Protein AF-A0AAU1ID15-F1 (afdb_monomer)

Secondary structure (DSSP, 8-state):
--HHHHHTTSS--TT-EEEEES-S-HHHHHHHHHHTT-EEEEE--TTSHHHHHHHHTS-GGGSPP-

Sequence (66 aa):
MCFQPLLDTVADLAGAVVTSEAMHPQREHADYLLAQGAHYIAIVKGNQKKLHRRLKSLPWKDIPLQ

Foldseek 3Di:
DCLVVVCVVPPAQAAAEAEDEDDPPVPVNCVVSVVRNHHYDYDDDCVPVVVVVVVVPDPVVPDDDD

Solvent-accessible surface area (backbone atoms only — not comparable to full-atom values): 4256 Å² total; per-residue (Å²): 140,62,65,66,74,55,54,72,72,51,95,75,43,61,78,36,77,49,75,50,71,70,66,90,60,57,63,66,52,49,54,53,37,51,75,50,47,23,46,78,48,72,51,78,48,77,90,43,57,69,58,40,53,54,61,71,71,50,67,67,90,77,57,82,87,130

Radius of gyration: 13.23 Å; Cα contacts (8 Å, |Δi|>4): 50; chains: 1; bounding box: 32×24×24 Å

Nearest PDB structures (foldseek):
  6jyy-assembly1_B  TM=4.630E-01  e=8.930E-01  Klebsiella pneumoniae
  1iu9-assembly1_A  TM=3.905E-01  e=1.179E+00  Pyrococcus horikoshii OT3
  2zsk-assembly1_B  TM=3.629E-01  e=1.100E+00  Pyrococcus horikoshii OT3
  1jfl-assembly1_B  TM=3.521E-01  e=4.108E+00  Pyrococcus horikoshii OT3
  8wgk-assembly1_A  TM=3.402E-01  e=5.059E+00  Rhodothermus marinus DSM 4252

Organism: NCBI:txid2903632

pLDDT: mean 84.53, std 8.78, range [58.62, 93.75]

Mean predicted aligned error: 5.5 Å

Structure (mmCIF, N/CA/C/O backbone):
data_AF-A0AAU1ID15-F1
#
_entry.id   AF-A0AAU1ID15-F1
#
loop_
_atom_site.group_PDB
_atom_site.id
_atom_site.type_symbol
_atom_site.label_atom_id
_atom_site.label_alt_id
_atom_site.label_comp_id
_atom_site.label_asym_id
_atom_site.label_entity_id
_atom_site.label_seq_id
_atom_site.pdbx_PDB_ins_code
_atom_site.Cartn_x
_atom_site.Cartn_y
_atom_site.Cartn_z
_atom_site.occupancy
_atom_site.B_iso_or_equiv
_atom_site.auth_seq_id
_atom_site.auth_comp_id
_atom_site.auth_asym_id
_atom_site.auth_atom_id
_atom_site.pdbx_PDB_model_num
ATOM 1 N N . MET A 1 1 ? 6.956 16.492 -4.825 1.00 58.62 1 MET A N 1
ATOM 2 C CA . MET A 1 1 ? 6.414 15.147 -5.104 1.00 58.62 1 MET A CA 1
ATOM 3 C C . MET A 1 1 ? 7.593 14.217 -5.324 1.00 58.62 1 MET A C 1
ATOM 5 O O . MET A 1 1 ? 8.280 14.382 -6.316 1.00 58.62 1 MET A O 1
ATOM 9 N N . CYS A 1 2 ? 7.901 13.341 -4.369 1.00 77.25 2 CYS A N 1
ATOM 10 C CA . CYS A 1 2 ? 9.022 12.392 -4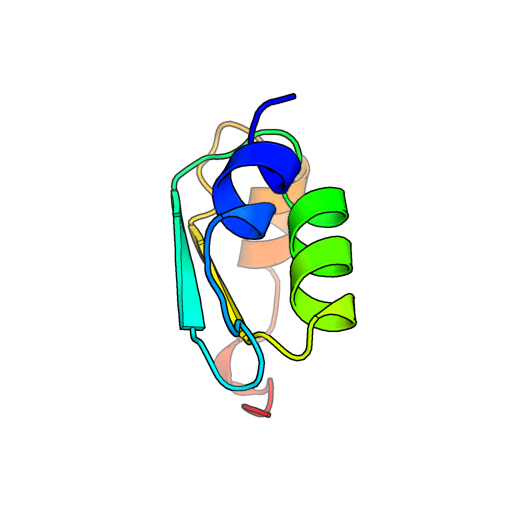.468 1.00 77.25 2 CYS A CA 1
ATOM 11 C C . CYS A 1 2 ? 8.572 10.926 -4.370 1.00 77.25 2 CYS A C 1
ATOM 13 O O . CYS A 1 2 ? 9.408 10.037 -4.421 1.00 77.25 2 CYS A O 1
ATOM 15 N N . PHE A 1 3 ? 7.262 10.676 -4.243 1.0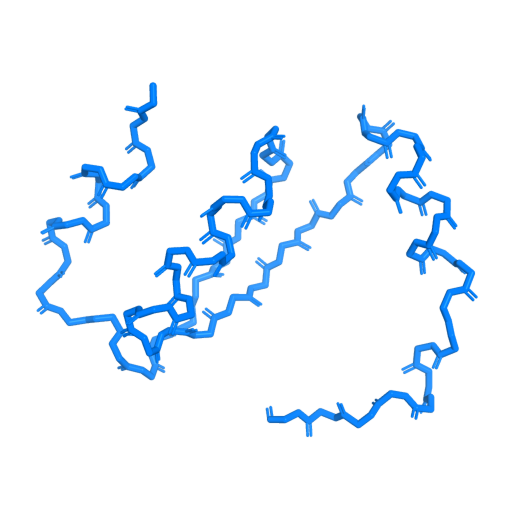0 85.38 3 PHE A N 1
ATOM 16 C CA . PHE A 1 3 ? 6.712 9.336 -4.054 1.00 85.38 3 PHE A CA 1
ATOM 17 C C . PHE A 1 3 ? 6.873 8.459 -5.300 1.00 85.38 3 PHE A C 1
ATOM 19 O O . PHE A 1 3 ? 7.536 7.432 -5.229 1.00 85.38 3 PHE A O 1
ATOM 26 N N . GLN A 1 4 ? 6.333 8.896 -6.443 1.00 88.06 4 GLN A N 1
ATOM 27 C CA . GLN A 1 4 ? 6.442 8.144 -7.700 1.00 88.06 4 GLN A CA 1
ATOM 28 C C . GLN A 1 4 ? 7.907 7.990 -8.144 1.00 88.06 4 GLN A C 1
ATOM 30 O O . GLN A 1 4 ? 8.331 6.850 -8.292 1.00 88.06 4 GLN A O 1
ATOM 35 N N . PRO A 1 5 ? 8.740 9.059 -8.187 1.00 91.06 5 PRO A N 1
ATOM 36 C CA . PRO A 1 5 ? 10.134 8.906 -8.610 1.00 91.06 5 PRO A CA 1
ATOM 37 C C . PRO A 1 5 ? 10.970 7.964 -7.734 1.00 91.06 5 PRO A C 1
ATOM 39 O O . PRO A 1 5 ? 11.932 7.382 -8.217 1.00 91.06 5 PRO A O 1
ATOM 42 N N . LEU A 1 6 ? 10.639 7.821 -6.443 1.00 89.06 6 LEU A N 1
ATOM 43 C CA . LEU A 1 6 ? 11.291 6.848 -5.564 1.00 89.06 6 LEU A CA 1
ATOM 44 C C . LEU A 1 6 ? 10.874 5.418 -5.923 1.00 89.06 6 LEU A C 1
ATOM 46 O O . LEU A 1 6 ? 11.720 4.531 -6.004 1.00 89.06 6 LEU A O 1
ATOM 50 N N . LEU A 1 7 ? 9.578 5.188 -6.124 1.00 89.75 7 LEU A N 1
ATOM 51 C CA . LEU A 1 7 ? 9.040 3.865 -6.428 1.00 89.75 7 LEU A CA 1
ATOM 52 C C . LEU A 1 7 ? 9.390 3.387 -7.838 1.00 89.75 7 LEU A C 1
ATOM 54 O O . LEU A 1 7 ? 9.587 2.192 -8.020 1.00 89.75 7 LEU A O 1
ATOM 58 N N . ASP A 1 8 ? 9.594 4.302 -8.784 1.00 89.88 8 ASP A N 1
ATOM 59 C CA . ASP A 1 8 ? 10.087 3.984 -10.129 1.00 89.88 8 ASP A CA 1
ATOM 60 C C . ASP A 1 8 ? 11.511 3.377 -10.114 1.00 89.88 8 ASP A C 1
ATOM 62 O O . ASP A 1 8 ? 11.955 2.813 -11.111 1.00 89.88 8 ASP A O 1
ATOM 66 N N . THR A 1 9 ? 12.242 3.465 -8.991 1.00 90.88 9 THR A N 1
ATOM 67 C CA . THR A 1 9 ? 13.547 2.794 -8.818 1.00 90.88 9 THR A CA 1
ATOM 68 C C . THR A 1 9 ? 13.433 1.323 -8.401 1.00 90.88 9 THR A C 1
ATOM 70 O O . THR A 1 9 ? 14.432 0.602 -8.403 1.00 90.88 9 THR A O 1
ATOM 73 N N . VAL A 1 10 ? 12.232 0.861 -8.043 1.00 88.69 10 VAL A N 1
ATOM 74 C CA . VAL A 1 10 ? 11.956 -0.532 -7.680 1.00 88.69 10 VAL A CA 1
ATOM 75 C C . VAL A 1 10 ? 11.551 -1.287 -8.944 1.00 88.69 10 VAL A C 1
ATOM 77 O O . VAL A 1 10 ? 10.583 -0.925 -9.602 1.00 88.69 10 VAL A O 1
ATOM 80 N N . ALA A 1 11 ? 12.306 -2.334 -9.289 1.00 83.56 11 ALA A N 1
ATOM 81 C CA . ALA A 1 11 ? 12.196 -3.009 -10.586 1.00 83.56 11 ALA A CA 1
ATOM 82 C C . ALA A 1 11 ? 10.838 -3.689 -10.851 1.00 83.56 11 ALA A C 1
ATOM 84 O O . ALA A 1 11 ? 10.453 -3.814 -12.010 1.00 83.56 11 ALA A O 1
ATOM 85 N N . ASP A 1 12 ? 10.131 -4.125 -9.805 1.00 89.38 12 ASP A N 1
ATOM 86 C CA . ASP A 1 12 ? 8.789 -4.693 -9.920 1.00 89.38 12 ASP A CA 1
ATOM 87 C C . ASP A 1 12 ? 7.980 -4.420 -8.647 1.00 89.38 12 ASP A C 1
ATOM 89 O O . ASP A 1 12 ? 8.426 -4.702 -7.531 1.00 89.38 12 ASP A O 1
ATOM 93 N N . LEU A 1 13 ? 6.796 -3.841 -8.824 1.00 91.19 13 LEU A N 1
ATOM 94 C CA . LEU A 1 13 ? 5.838 -3.565 -7.755 1.00 91.19 13 LEU A CA 1
ATOM 95 C C . LEU A 1 13 ? 4.607 -4.474 -7.837 1.00 91.19 13 LEU A C 1
ATOM 97 O O . LEU A 1 13 ? 3.797 -4.469 -6.907 1.00 91.19 13 LEU A O 1
ATOM 101 N N . ALA A 1 14 ? 4.459 -5.271 -8.898 1.00 93.75 14 ALA A N 1
ATOM 102 C CA . ALA A 1 14 ? 3.322 -6.161 -9.058 1.00 93.75 14 ALA A CA 1
ATOM 103 C C . ALA A 1 14 ? 3.310 -7.215 -7.941 1.00 93.75 14 ALA A C 1
ATOM 105 O O . ALA A 1 14 ? 4.295 -7.907 -7.686 1.00 93.75 14 ALA A O 1
ATOM 106 N N . GLY A 1 15 ? 2.191 -7.312 -7.221 1.00 89.44 15 GLY A N 1
ATOM 107 C CA . GLY A 1 15 ? 2.051 -8.201 -6.063 1.00 89.44 15 GLY A CA 1
ATOM 108 C C . GLY A 1 15 ? 2.832 -7.766 -4.814 1.00 89.44 15 GLY A C 1
ATOM 109 O O . GLY A 1 15 ? 2.711 -8.409 -3.770 1.00 89.44 15 GLY A O 1
ATOM 110 N N . ALA A 1 16 ? 3.596 -6.670 -4.868 1.00 93.00 16 ALA A N 1
ATOM 111 C CA . ALA A 1 16 ? 4.259 -6.114 -3.694 1.00 93.00 16 ALA A CA 1
ATOM 112 C C . ALA A 1 16 ? 3.247 -5.424 -2.765 1.00 93.00 16 ALA A C 1
ATOM 114 O O . ALA A 1 16 ? 2.225 -4.898 -3.208 1.00 93.00 16 ALA A O 1
ATOM 115 N N . VAL A 1 17 ? 3.553 -5.380 -1.464 1.00 91.06 17 VAL A N 1
ATOM 116 C CA . VAL A 1 17 ? 2.772 -4.623 -0.475 1.00 91.06 17 VAL A CA 1
ATOM 117 C C . VAL A 1 17 ? 3.562 -3.395 -0.045 1.00 91.06 17 VAL A C 1
ATOM 119 O O . VAL A 1 17 ? 4.610 -3.509 0.590 1.00 91.06 17 VAL A O 1
ATOM 122 N N . VAL A 1 18 ? 3.034 -2.210 -0.339 1.00 89.12 18 VAL A N 1
ATOM 123 C CA . VAL A 1 18 ? 3.633 -0.937 0.072 1.00 89.12 18 VAL A CA 1
ATOM 124 C C . VAL A 1 18 ? 2.947 -0.427 1.332 1.00 89.12 18 VAL A C 1
ATOM 126 O O . VAL A 1 18 ? 1.761 -0.087 1.334 1.00 89.12 18 VAL A O 1
ATOM 129 N N . THR A 1 19 ? 3.700 -0.350 2.427 1.00 88.50 19 THR A N 1
ATOM 130 C CA . THR A 1 19 ? 3.228 0.234 3.685 1.00 88.50 19 THR A CA 1
ATOM 131 C C . THR A 1 19 ? 3.689 1.683 3.793 1.00 88.50 19 THR A C 1
ATOM 133 O O . THR A 1 19 ? 4.823 2.027 3.466 1.00 88.50 19 THR A O 1
ATOM 136 N N . SER A 1 20 ? 2.800 2.575 4.223 1.00 81.19 20 SER A N 1
ATOM 137 C CA . SER A 1 20 ? 3.143 3.990 4.377 1.00 81.19 20 SER A CA 1
ATOM 138 C C . SER A 1 20 ? 2.406 4.647 5.538 1.00 81.19 20 SER A C 1
ATOM 140 O O . SER A 1 20 ? 1.272 4.300 5.884 1.00 81.19 20 SER A O 1
ATOM 142 N N . GLU A 1 21 ? 3.052 5.638 6.146 1.00 79.19 21 GLU A N 1
ATOM 143 C CA 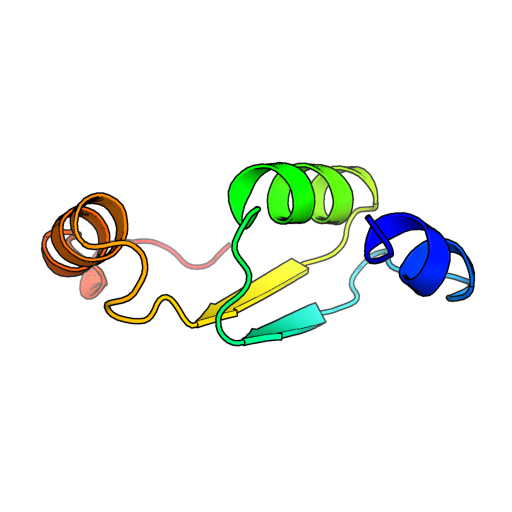. GLU A 1 21 ? 2.512 6.375 7.282 1.00 79.19 21 GLU A CA 1
ATOM 144 C C . GLU A 1 21 ? 2.226 7.841 6.917 1.00 79.19 21 GLU A C 1
ATOM 146 O O . GLU A 1 21 ? 3.032 8.509 6.275 1.00 79.19 21 GLU A O 1
ATOM 151 N N . ALA A 1 22 ? 1.067 8.353 7.357 1.00 67.69 22 ALA A N 1
ATOM 152 C CA . ALA A 1 22 ? 0.741 9.781 7.495 1.00 67.69 22 ALA A CA 1
ATOM 153 C C . ALA A 1 22 ? 0.967 10.699 6.269 1.00 67.69 22 ALA A C 1
ATOM 155 O O . ALA A 1 22 ? 1.113 11.915 6.424 1.00 67.69 22 ALA A O 1
ATOM 156 N N . MET A 1 23 ? 0.914 10.162 5.048 1.00 65.62 23 MET A N 1
ATOM 157 C CA . MET A 1 23 ? 1.073 10.960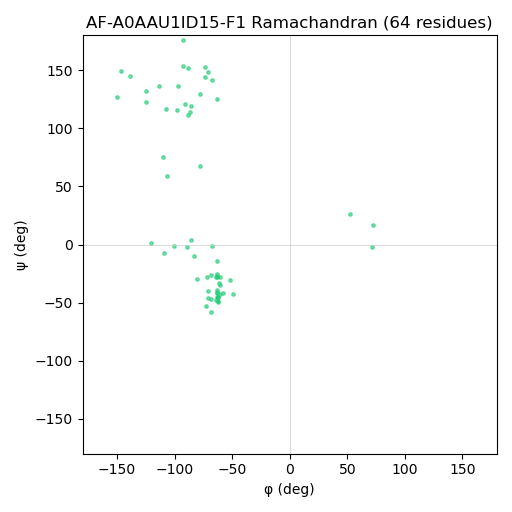 3.828 1.00 65.62 23 MET A CA 1
ATOM 158 C C . MET A 1 23 ? -0.131 11.876 3.546 1.00 65.62 23 MET A C 1
ATOM 160 O O . MET A 1 23 ? -1.275 11.552 3.872 1.00 65.62 23 MET A O 1
ATOM 164 N N . HIS A 1 24 ? 0.138 13.034 2.934 1.00 62.78 24 HIS A N 1
ATOM 165 C CA . HIS A 1 24 ? -0.860 14.037 2.539 1.00 62.78 24 HIS A CA 1
ATOM 166 C C . HIS A 1 24 ? -1.599 13.731 1.207 1.00 62.78 24 HIS A C 1
ATOM 168 O O . HIS A 1 24 ? -2.782 14.063 1.146 1.00 62.78 24 HIS A O 1
ATOM 174 N N . PRO A 1 25 ? -1.023 13.026 0.203 1.00 63.97 25 PRO A N 1
ATOM 175 C CA . PRO A 1 25 ? -1.724 12.637 -1.033 1.00 63.97 25 PRO A CA 1
ATOM 176 C C . PRO A 1 25 ? -2.070 11.133 -1.066 1.00 63.97 25 PRO A C 1
ATOM 178 O O . PRO A 1 25 ? -1.647 10.387 -1.940 1.00 63.97 25 PRO A O 1
ATOM 181 N N . GLN A 1 26 ? -2.841 10.645 -0.089 1.00 71.06 26 GLN A N 1
ATOM 182 C CA . GLN A 1 26 ? -3.134 9.202 0.034 1.00 71.06 26 GLN A CA 1
ATOM 183 C C . GLN A 1 26 ? -3.871 8.623 -1.175 1.00 71.06 26 GLN A C 1
ATOM 185 O O . GLN A 1 26 ? -3.661 7.467 -1.517 1.00 71.06 26 GLN A O 1
ATOM 190 N N . ARG A 1 27 ? -4.727 9.427 -1.813 1.00 78.62 27 ARG A N 1
ATOM 191 C CA . ARG A 1 27 ? -5.527 8.970 -2.947 1.00 78.62 27 ARG A CA 1
ATOM 192 C C . ARG A 1 27 ? -4.682 8.797 -4.205 1.00 78.62 27 ARG A C 1
ATOM 194 O O . ARG A 1 27 ? -4.649 7.708 -4.746 1.00 78.62 27 ARG A O 1
ATOM 201 N N . GLU A 1 28 ? -3.941 9.830 -4.597 1.00 85.25 28 GLU A N 1
ATOM 202 C CA . GLU A 1 28 ? -3.075 9.782 -5.784 1.00 85.25 28 GLU A CA 1
ATOM 203 C C . GLU A 1 28 ? -1.993 8.697 -5.663 1.00 85.25 28 GLU A C 1
ATOM 205 O O . GLU A 1 28 ? -1.652 8.040 -6.642 1.00 85.25 28 GLU A O 1
ATOM 210 N N . HIS A 1 29 ? -1.474 8.465 -4.453 1.00 86.56 29 HIS A N 1
ATOM 211 C CA . HIS A 1 29 ? -0.511 7.392 -4.203 1.00 86.56 29 HIS A CA 1
ATOM 212 C C . HIS A 1 29 ? -1.148 5.999 -4.274 1.00 86.56 29 HIS A C 1
ATOM 214 O O . HIS A 1 29 ? -0.535 5.088 -4.824 1.00 86.56 29 HIS A O 1
ATOM 220 N N . ALA A 1 30 ? -2.365 5.831 -3.745 1.00 87.38 30 ALA A N 1
ATOM 221 C CA . ALA A 1 30 ? -3.117 4.585 -3.879 1.00 87.38 30 ALA A CA 1
ATOM 222 C C . ALA A 1 30 ? -3.435 4.286 -5.351 1.00 87.38 30 ALA A C 1
ATOM 224 O O . ALA A 1 30 ? -3.199 3.170 -5.800 1.00 87.38 30 ALA A O 1
ATOM 225 N N . ASP A 1 31 ? -3.888 5.290 -6.108 1.00 90.38 31 ASP A N 1
ATOM 226 C CA . ASP A 1 31 ? -4.198 5.150 -7.534 1.00 90.38 31 ASP A CA 1
ATOM 227 C C . ASP A 1 31 ? -2.948 4.735 -8.337 1.00 90.38 31 ASP A C 1
ATOM 229 O O . ASP A 1 31 ? -3.021 3.824 -9.160 1.00 90.38 31 ASP A O 1
ATOM 233 N N . TYR A 1 32 ? -1.780 5.331 -8.052 1.00 91.44 32 TYR A N 1
ATOM 234 C CA . TYR A 1 32 ? -0.504 4.931 -8.664 1.00 91.44 32 TYR A CA 1
ATOM 235 C C . TYR A 1 32 ? -0.118 3.482 -8.327 1.00 91.44 32 TYR A C 1
ATOM 237 O O . TYR A 1 32 ? 0.210 2.715 -9.226 1.00 91.44 32 TYR A O 1
ATOM 245 N N . LEU A 1 33 ? -0.169 3.087 -7.050 1.00 91.56 33 LEU A N 1
ATOM 246 C CA . LEU A 1 33 ? 0.209 1.733 -6.625 1.00 91.56 33 LEU A CA 1
ATOM 247 C C . LEU A 1 33 ? -0.704 0.667 -7.238 1.00 91.56 33 LEU A C 1
ATOM 249 O O . LEU A 1 33 ? -0.216 -0.348 -7.728 1.00 91.56 33 LEU A O 1
ATOM 253 N N . LEU A 1 34 ? -2.013 0.926 -7.277 1.00 91.62 34 LEU A N 1
ATOM 254 C CA . LEU A 1 34 ? -2.979 0.031 -7.912 1.00 91.62 34 LEU A CA 1
ATOM 255 C C . LEU A 1 34 ? -2.729 -0.098 -9.419 1.00 91.62 34 LEU A C 1
ATOM 257 O O . LEU A 1 34 ? -2.818 -1.201 -9.954 1.00 91.62 34 LEU A O 1
ATOM 261 N N . ALA A 1 35 ? -2.373 0.997 -10.100 1.00 92.75 35 ALA A N 1
ATOM 262 C CA . ALA A 1 35 ? -2.027 0.966 -11.522 1.00 92.75 35 ALA A CA 1
ATOM 263 C C . ALA A 1 35 ? -0.768 0.128 -11.815 1.00 92.75 35 ALA A C 1
ATOM 265 O O . ALA A 1 35 ? -0.672 -0.457 -12.890 1.00 92.75 35 ALA A O 1
ATOM 266 N N . GLN A 1 36 ? 0.155 0.025 -10.853 1.00 92.25 36 GLN A N 1
ATOM 267 C CA . GLN A 1 36 ? 1.350 -0.826 -10.931 1.00 92.25 36 GLN A CA 1
ATOM 268 C C . GLN A 1 36 ? 1.097 -2.277 -10.472 1.00 92.25 36 GLN A 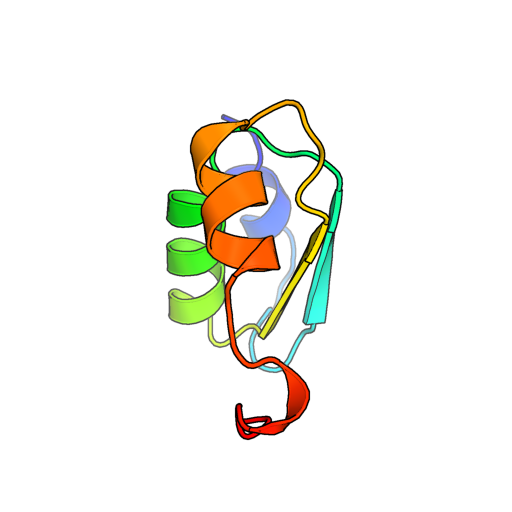C 1
ATOM 270 O O . GLN A 1 36 ? 2.032 -3.069 -10.387 1.00 92.25 36 GLN A O 1
ATOM 275 N N . GLY A 1 37 ? -0.147 -2.643 -10.139 1.00 92.94 37 GLY A N 1
ATOM 276 C CA . GLY A 1 37 ? -0.483 -3.976 -9.629 1.00 92.94 37 GLY A CA 1
ATOM 277 C C . GLY A 1 37 ? -0.003 -4.239 -8.197 1.00 92.94 37 GLY A C 1
ATOM 278 O O . GLY A 1 37 ? 0.065 -5.396 -7.781 1.00 92.94 37 GLY A O 1
ATOM 279 N N . ALA A 1 38 ? 0.339 -3.191 -7.446 1.00 92.50 38 ALA A N 1
ATOM 280 C CA . ALA A 1 38 ? 0.756 -3.288 -6.055 1.00 92.50 38 ALA A CA 1
ATOM 281 C C . ALA A 1 38 ? -0.441 -3.215 -5.097 1.00 92.50 38 ALA A C 1
ATOM 283 O O . ALA A 1 38 ? -1.447 -2.544 -5.348 1.00 92.50 38 ALA A O 1
ATOM 284 N N . HIS A 1 39 ? -0.287 -3.838 -3.935 1.00 90.06 39 HIS A N 1
ATOM 285 C CA . HIS A 1 39 ? -1.170 -3.662 -2.788 1.00 90.06 39 HIS A CA 1
ATOM 286 C C . HIS A 1 39 ? -0.619 -2.569 -1.869 1.00 90.06 39 HIS A C 1
ATOM 288 O O . HIS A 1 39 ? 0.590 -2.332 -1.812 1.00 90.06 39 HIS A O 1
ATOM 294 N N . TYR A 1 40 ? -1.485 -1.905 -1.101 1.00 87.88 40 TYR A N 1
ATOM 295 C CA . TYR A 1 40 ? -1.045 -0.844 -0.197 1.00 87.88 40 TYR A CA 1
ATOM 296 C C . TYR A 1 40 ? -1.743 -0.892 1.160 1.00 87.88 40 TYR A C 1
ATOM 298 O O . TYR A 1 40 ? -2.932 -1.185 1.267 1.00 87.88 40 TYR A O 1
ATOM 306 N N . ILE A 1 41 ? -0.997 -0.540 2.208 1.00 88.31 41 ILE A N 1
ATOM 307 C CA . ILE A 1 41 ? -1.524 -0.312 3.555 1.00 88.31 41 ILE A CA 1
ATOM 308 C C . ILE A 1 41 ? -1.093 1.086 3.986 1.00 88.31 41 ILE A C 1
ATOM 310 O O . ILE A 1 41 ? 0.097 1.404 4.030 1.00 88.31 41 ILE A O 1
ATOM 314 N N . ALA A 1 42 ? -2.064 1.934 4.319 1.00 84.69 42 ALA A N 1
ATOM 315 C CA . ALA A 1 42 ? -1.807 3.305 4.736 1.00 84.69 42 ALA A CA 1
ATOM 316 C C . ALA A 1 42 ? -2.430 3.597 6.100 1.00 84.69 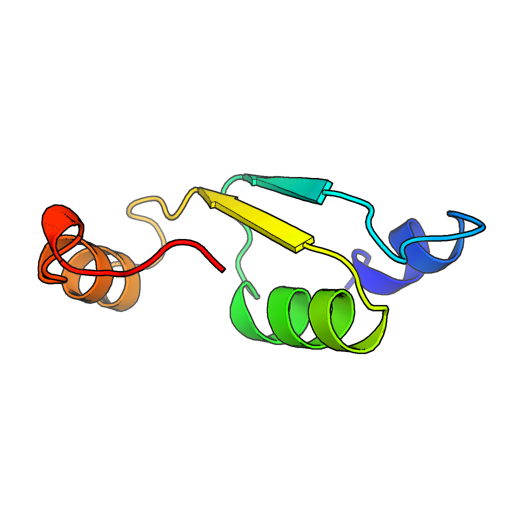42 ALA A C 1
ATOM 318 O O . ALA A 1 42 ? -3.612 3.339 6.337 1.00 84.69 42 ALA A O 1
ATOM 319 N N . ILE A 1 43 ? -1.644 4.203 6.989 1.00 82.75 43 ILE A N 1
ATOM 320 C CA . ILE A 1 43 ? -2.144 4.669 8.283 1.00 82.75 43 ILE A CA 1
ATOM 321 C C . ILE A 1 43 ? -2.718 6.076 8.123 1.00 82.75 43 ILE A C 1
ATOM 323 O O . ILE A 1 43 ? -1.987 7.048 7.900 1.00 82.75 43 ILE A O 1
ATOM 327 N N . VAL A 1 44 ? -4.033 6.201 8.313 1.00 78.75 44 VAL A N 1
ATOM 328 C CA . VAL A 1 44 ? -4.704 7.504 8.367 1.00 78.75 44 VAL A CA 1
ATOM 329 C C . VAL A 1 44 ? -4.708 8.036 9.793 1.00 78.75 44 VAL A C 1
ATOM 331 O O . VAL A 1 44 ? -5.408 7.528 10.668 1.00 78.75 44 VAL A O 1
ATOM 334 N N . LYS A 1 45 ? -3.947 9.109 10.017 1.00 75.62 45 LYS A N 1
ATOM 335 C CA . LYS A 1 45 ? -3.930 9.846 11.285 1.00 75.62 45 LYS A CA 1
ATOM 336 C C . LYS A 1 45 ? -4.927 11.012 11.273 1.00 75.62 45 LYS A C 1
ATOM 338 O O . LYS A 1 45 ? -5.565 11.329 10.271 1.00 75.62 45 LYS A O 1
ATOM 343 N N . GLY A 1 46 ? -5.055 11.691 12.412 1.00 68.94 46 GLY A N 1
ATOM 344 C CA . GLY A 1 46 ? -5.960 12.834 12.590 1.00 68.94 46 GLY A CA 1
ATOM 345 C C . GLY A 1 46 ? -5.603 14.098 11.792 1.00 68.94 46 GLY A C 1
ATOM 346 O O . GLY A 1 46 ? -6.348 15.076 11.861 1.00 68.94 46 GLY A O 1
ATOM 347 N N . ASN A 1 47 ? -4.507 14.091 11.025 1.00 72.00 47 ASN A N 1
ATOM 348 C CA . ASN A 1 47 ? -4.122 15.190 10.135 1.00 72.00 47 ASN A CA 1
ATOM 349 C C . ASN A 1 47 ? -5.153 15.415 9.013 1.00 72.00 47 ASN A C 1
ATOM 351 O O . ASN A 1 47 ? -5.353 16.548 8.586 1.00 72.00 47 ASN A O 1
ATOM 355 N N . GLN A 1 48 ? -5.892 14.373 8.616 1.00 73.69 48 GLN A N 1
ATOM 356 C CA . GLN A 1 48 ? -7.021 14.477 7.691 1.00 73.69 48 GLN A CA 1
ATOM 357 C C . GLN A 1 48 ? -8.354 14.221 8.404 1.00 73.69 48 GLN A C 1
ATOM 359 O O . GLN A 1 48 ? -8.978 13.172 8.248 1.00 73.69 48 GLN A O 1
ATOM 364 N N . LYS A 1 49 ? -8.832 15.200 9.186 1.00 80.69 49 LYS A N 1
ATOM 365 C CA . LYS A 1 49 ? -10.022 15.066 10.058 1.00 80.69 49 LYS A CA 1
ATOM 366 C C . LYS A 1 49 ? -11.259 14.473 9.365 1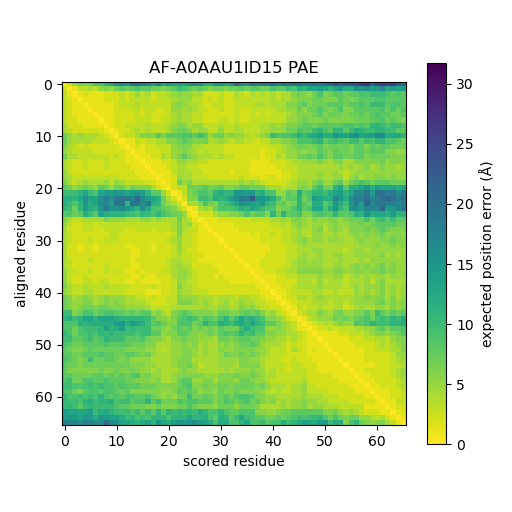.00 80.69 49 LYS A C 1
ATOM 368 O O . LYS A 1 49 ? -11.942 13.640 9.956 1.00 80.69 49 LYS A O 1
ATOM 373 N N . LYS A 1 50 ? -11.556 14.891 8.126 1.00 84.12 50 LYS A N 1
ATOM 374 C CA . LYS A 1 50 ? -12.705 14.379 7.352 1.00 84.12 50 LYS A CA 1
ATOM 375 C C . LYS A 1 50 ? -12.512 12.9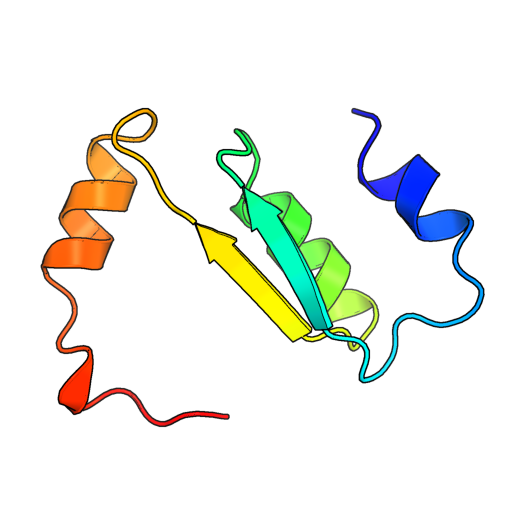15 6.949 1.00 84.12 50 LYS A C 1
ATOM 377 O O . LYS A 1 50 ? -13.422 12.117 7.149 1.00 84.12 50 LYS A O 1
ATOM 382 N N . LEU A 1 51 ? -11.336 12.563 6.426 1.00 82.00 51 LEU A N 1
ATOM 383 C CA . LEU A 1 51 ? -11.012 11.193 6.030 1.00 82.00 51 LEU A CA 1
ATOM 384 C C . LEU A 1 51 ? -11.007 10.260 7.241 1.00 82.00 51 LEU A C 1
ATOM 386 O O . LEU A 1 51 ? -11.689 9.245 7.234 1.00 82.00 51 LEU A O 1
ATOM 390 N N . HIS A 1 52 ? -10.336 10.661 8.318 1.00 84.31 52 HIS A N 1
ATOM 391 C CA . HIS A 1 52 ? -10.300 9.906 9.564 1.00 84.31 52 HIS A CA 1
ATOM 392 C C . HIS A 1 52 ? -11.708 9.665 10.139 1.00 84.31 52 HIS A C 1
ATOM 394 O O . HIS A 1 52 ? -12.015 8.557 10.572 1.00 84.31 52 HIS A O 1
ATOM 400 N N . ARG A 1 53 ? -12.603 10.667 10.100 1.00 87.69 53 ARG A N 1
ATOM 401 C CA . ARG A 1 53 ? -14.002 10.495 10.529 1.00 87.69 53 ARG A CA 1
ATOM 402 C C . ARG A 1 53 ? -14.754 9.489 9.654 1.00 87.69 53 ARG A C 1
ATOM 404 O O . ARG A 1 53 ? -15.440 8.637 10.203 1.00 87.69 53 ARG A O 1
ATOM 411 N N . ARG A 1 54 ? -14.611 9.577 8.326 1.00 88.25 54 ARG A N 1
ATOM 412 C CA . ARG A 1 54 ? -15.249 8.641 7.383 1.00 88.25 54 ARG A CA 1
ATOM 413 C C . ARG A 1 54 ? -14.756 7.213 7.585 1.00 88.25 54 ARG A C 1
ATOM 415 O O . ARG A 1 54 ? -15.566 6.302 7.639 1.00 88.25 54 ARG A O 1
ATOM 422 N N . LEU A 1 55 ? -13.447 7.030 7.736 1.00 87.69 55 LEU A N 1
ATOM 423 C CA . LEU A 1 55 ? -12.857 5.718 7.984 1.00 87.69 55 LEU A CA 1
ATOM 424 C C . LEU A 1 55 ? -13.341 5.133 9.313 1.00 87.69 55 LEU A C 1
ATOM 426 O O . LEU A 1 55 ? -13.706 3.969 9.357 1.00 87.69 55 LEU A O 1
ATOM 430 N N . LYS A 1 56 ? -13.456 5.930 10.382 1.00 88.44 56 LYS A N 1
ATOM 431 C CA . LYS A 1 56 ? -14.017 5.447 11.658 1.00 88.44 56 LYS A CA 1
ATOM 432 C C . LYS A 1 56 ? -15.479 5.002 11.582 1.00 88.44 56 LYS A C 1
ATOM 434 O O . LYS A 1 56 ? -15.883 4.200 12.414 1.00 88.44 56 LYS A O 1
ATOM 439 N N . SER A 1 57 ? -16.266 5.523 10.641 1.00 92.25 57 SER A N 1
ATOM 440 C CA . SER A 1 57 ? -17.676 5.147 10.482 1.00 92.25 57 SER A CA 1
ATOM 441 C C . SER A 1 57 ? -17.901 3.951 9.555 1.00 92.25 57 SER A C 1
ATOM 443 O O . SER A 1 57 ? -19.050 3.572 9.353 1.00 92.25 57 SER A O 1
ATOM 445 N N . LEU A 1 58 ? -16.851 3.390 8.945 1.00 91.94 58 LEU A N 1
ATOM 446 C CA . LEU A 1 58 ? -16.999 2.227 8.071 1.00 91.94 58 LEU A CA 1
ATOM 447 C C . LEU A 1 58 ? -17.276 0.951 8.887 1.00 91.94 58 LEU A C 1
ATOM 449 O O . LEU A 1 58 ? -16.696 0.778 9.965 1.00 91.94 58 LEU A O 1
ATOM 453 N N . PRO A 1 59 ? -18.113 0.031 8.375 1.00 93.75 59 PRO A N 1
ATOM 454 C CA . PRO A 1 59 ? -18.387 -1.253 9.010 1.00 93.75 59 PRO A CA 1
ATOM 455 C C . PRO A 1 59 ? -17.230 -2.227 8.749 1.00 93.75 59 PRO A C 1
ATOM 457 O O . PRO A 1 59 ? -17.370 -3.197 8.019 1.00 93.75 59 PRO A O 1
ATOM 460 N N . TRP A 1 60 ? -16.054 -1.960 9.322 1.00 90.88 60 TRP A N 1
ATOM 461 C CA . TRP A 1 60 ? -14.812 -2.688 9.014 1.00 90.88 60 TRP A CA 1
ATOM 462 C C . TRP A 1 60 ? -14.908 -4.211 9.112 1.00 90.88 60 TRP A C 1
ATOM 464 O O . TRP A 1 60 ? -14.205 -4.902 8.388 1.00 90.88 60 TRP A O 1
ATOM 474 N N . LYS A 1 61 ? -15.767 -4.731 9.996 1.00 91.38 61 LYS A N 1
ATOM 475 C CA . LYS A 1 61 ? -15.980 -6.175 10.163 1.00 91.38 61 LYS A CA 1
ATOM 476 C C . LYS A 1 61 ? -16.664 -6.829 8.962 1.00 91.38 61 LYS A C 1
ATOM 478 O O . LYS A 1 61 ? -16.467 -8.016 8.743 1.00 91.38 61 LYS A O 1
ATOM 483 N N . ASP A 1 62 ? -17.439 -6.053 8.212 1.00 93.75 62 ASP A N 1
ATOM 484 C CA . ASP A 1 62 ? -18.272 -6.532 7.110 1.00 93.75 62 ASP A CA 1
ATOM 485 C C . ASP A 1 62 ? -17.615 -6.279 5.741 1.00 93.75 62 ASP A C 1
ATOM 487 O O . ASP A 1 62 ? -18.180 -6.622 4.705 1.00 93.75 62 ASP A O 1
ATOM 491 N N . ILE A 1 63 ? -16.427 -5.659 5.714 1.00 88.94 63 ILE A N 1
ATOM 492 C CA . ILE A 1 63 ? -15.689 -5.383 4.479 1.00 88.94 63 ILE A CA 1
ATOM 493 C C . ILE A 1 63 ? -14.840 -6.615 4.129 1.00 88.94 63 ILE A C 1
ATOM 495 O O . IL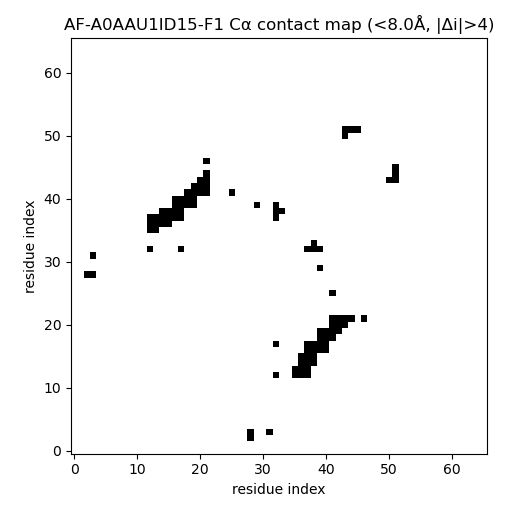E A 1 63 ? -13.968 -6.985 4.919 1.00 88.94 63 ILE A O 1
ATOM 499 N N . PRO A 1 64 ? -15.051 -7.247 2.961 1.00 84.88 64 PRO A N 1
ATOM 500 C CA . PRO A 1 64 ? -14.243 -8.382 2.538 1.00 84.88 64 PRO A CA 1
ATOM 501 C C . PRO A 1 64 ? -12.804 -7.947 2.244 1.00 84.88 64 PRO A C 1
ATOM 503 O O . PRO A 1 64 ? -12.568 -6.880 1.673 1.00 84.88 64 PRO A O 1
ATOM 506 N N . LEU A 1 65 ? -11.846 -8.795 2.618 1.00 78.44 65 LEU A N 1
ATOM 507 C CA . LEU A 1 65 ? -10.462 -8.657 2.173 1.00 78.44 65 LEU A CA 1
ATOM 508 C C . LEU A 1 65 ? -10.372 -9.174 0.733 1.00 78.44 65 LEU A C 1
ATOM 510 O O . LEU A 1 65 ? -10.883 -10.257 0.442 1.00 78.44 65 LEU A O 1
ATOM 514 N N . GLN A 1 66 ? -9.779 -8.368 -0.148 1.00 64.44 66 GLN A N 1
ATOM 515 C CA . GLN A 1 66 ? -9.480 -8.739 -1.532 1.00 64.44 66 GLN A CA 1
ATOM 516 C C . GLN A 1 66 ? -8.072 -9.308 -1.646 1.00 64.44 66 GLN A C 1
ATOM 518 O O . GLN A 1 66 ? -7.190 -8.816 -0.904 1.00 64.44 66 GLN A O 1
#